Protein AF-A0A835IPF4-F1 (afdb_monomer_lite)

Secondary structure (DSSP, 8-state):
--GGGGG-S----GGGSEEEEEE-SS-TTSEEEE--HHHHHTTSSTT-SSPTTSS-GGG-----S-GGGGTTS-------------

Structure (mmCIF, N/CA/C/O backbone):
data_AF-A0A835IPF4-F1
#
_entry.id   AF-A0A835IPF4-F1
#
loop_
_atom_site.group_PDB
_atom_site.id
_atom_site.type_symbol
_atom_site.label_atom_id
_atom_site.label_alt_id
_atom_site.label_comp_id
_atom_site.label_asym_id
_atom_site.label_entity_id
_atom_site.label_seq_id
_atom_site.pdbx_PDB_ins_code
_atom_site.Cartn_x
_atom_site.Cartn_y
_atom_site.Cartn_z
_atom_site.occupancy
_atom_site.B_iso_or_equiv
_atom_site.auth_seq_id
_atom_site.auth_comp_id
_atom_site.auth_asym_id
_atom_site.auth_atom_id
_atom_site.pdbx_PDB_model_num
ATOM 1 N N . MET A 1 1 ? 1.284 15.323 4.700 1.00 61.16 1 MET A N 1
ATOM 2 C CA . MET A 1 1 ? 2.619 15.229 4.071 1.00 61.16 1 MET A CA 1
ATOM 3 C C . MET A 1 1 ? 3.035 16.634 3.657 1.00 61.16 1 MET A C 1
ATOM 5 O O . MET A 1 1 ? 2.405 17.167 2.756 1.00 61.16 1 MET A O 1
ATOM 9 N N . GLY A 1 2 ? 3.973 17.265 4.369 1.00 77.06 2 GLY A N 1
ATOM 10 C CA . GLY A 1 2 ? 4.506 18.589 4.009 1.00 77.06 2 GLY A CA 1
ATOM 11 C C . GLY A 1 2 ? 5.510 18.499 2.853 1.00 77.06 2 GLY A C 1
ATOM 12 O O . GLY A 1 2 ? 5.265 17.794 1.874 1.00 77.06 2 GLY A O 1
ATOM 13 N N . ASP A 1 3 ? 6.674 19.125 3.011 1.00 80.81 3 ASP A N 1
ATOM 14 C CA . ASP A 1 3 ? 7.718 19.257 1.976 1.00 80.81 3 ASP A CA 1
ATOM 15 C C . ASP A 1 3 ? 8.263 17.929 1.409 1.00 80.81 3 ASP A C 1
ATOM 17 O O . ASP A 1 3 ? 8.824 17.900 0.318 1.00 80.81 3 ASP A O 1
ATOM 21 N N . MET A 1 4 ? 8.051 16.799 2.092 1.00 83.44 4 MET A N 1
ATOM 22 C CA . MET A 1 4 ? 8.482 15.469 1.631 1.00 83.44 4 MET A CA 1
ATOM 23 C C . MET A 1 4 ? 7.624 14.886 0.498 1.00 83.44 4 MET A C 1
ATOM 25 O O . MET A 1 4 ? 7.963 13.837 -0.044 1.00 83.44 4 MET A O 1
ATOM 29 N N . LYS A 1 5 ? 6.506 15.525 0.121 1.00 82.06 5 LYS A N 1
ATOM 30 C CA . LYS A 1 5 ? 5.609 14.990 -0.918 1.00 82.06 5 LYS A CA 1
ATOM 31 C C . LYS A 1 5 ? 6.319 14.800 -2.267 1.00 82.06 5 LYS A C 1
ATOM 33 O O . LYS A 1 5 ? 5.999 13.857 -2.980 1.00 82.06 5 LYS A O 1
ATOM 38 N N . SER A 1 6 ? 7.291 15.654 -2.590 1.00 85.62 6 SER A N 1
ATOM 39 C CA . SER A 1 6 ? 8.094 15.568 -3.820 1.00 85.62 6 SER A CA 1
ATOM 40 C C . SER A 1 6 ? 9.062 14.380 -3.852 1.00 85.62 6 SER A C 1
ATOM 42 O O . SER A 1 6 ? 9.566 14.047 -4.918 1.00 85.62 6 SER A O 1
ATOM 44 N N . GLN A 1 7 ? 9.318 13.736 -2.710 1.00 89.06 7 GLN A N 1
ATOM 45 C CA . GLN A 1 7 ? 10.200 12.571 -2.603 1.00 89.06 7 GLN A CA 1
ATOM 46 C C . GLN A 1 7 ? 9.445 11.241 -2.763 1.00 89.06 7 GLN A C 1
ATOM 48 O O . GLN A 1 7 ? 10.063 10.178 -2.777 1.00 89.06 7 GLN A O 1
ATOM 53 N N . LEU A 1 8 ? 8.112 11.277 -2.867 1.00 91.12 8 LEU A N 1
ATOM 54 C CA . LEU A 1 8 ? 7.297 10.081 -3.053 1.00 91.12 8 LEU A CA 1
ATOM 55 C C . LEU A 1 8 ? 7.313 9.646 -4.519 1.00 91.12 8 LEU A C 1
ATOM 57 O O . LEU A 1 8 ? 7.050 10.446 -5.413 1.00 91.12 8 LEU A O 1
ATOM 61 N N . LEU A 1 9 ? 7.551 8.355 -4.754 1.00 93.25 9 LEU A N 1
ATOM 62 C CA . LEU A 1 9 ? 7.491 7.767 -6.096 1.00 93.25 9 LEU A CA 1
ATOM 63 C C . LEU A 1 9 ? 6.060 7.725 -6.657 1.00 93.25 9 LEU A C 1
ATOM 65 O O . LEU A 1 9 ? 5.873 7.783 -7.867 1.00 93.25 9 LEU A O 1
ATOM 69 N N . PHE A 1 10 ? 5.058 7.583 -5.786 1.00 92.94 10 PHE A N 1
ATOM 70 C CA . PHE A 1 10 ? 3.647 7.455 -6.147 1.00 92.94 10 PHE A CA 1
ATOM 71 C C . PHE A 1 10 ? 2.746 7.707 -4.926 1.00 92.94 10 PHE A C 1
ATOM 73 O O . PHE A 1 10 ? 3.220 7.758 -3.787 1.00 92.94 10 PHE A O 1
ATOM 80 N N . CYS A 1 11 ? 1.439 7.829 -5.169 1.00 91.31 11 CYS A N 1
ATOM 81 C CA . CYS A 1 11 ? 0.404 7.878 -4.137 1.00 91.31 11 CYS A CA 1
ATOM 82 C C . CYS A 1 11 ? -0.548 6.688 -4.309 1.00 91.31 11 CYS A C 1
ATOM 84 O O . CYS A 1 11 ? -1.028 6.446 -5.411 1.00 91.31 11 CYS A O 1
ATOM 86 N N . TRP A 1 12 ? -0.844 5.988 -3.214 1.00 91.38 12 TRP A N 1
ATOM 87 C CA . TRP A 1 12 ? -1.765 4.850 -3.173 1.00 91.38 12 TRP A CA 1
ATOM 88 C C . TRP A 1 12 ? -2.801 5.109 -2.093 1.00 91.38 12 TRP A C 1
ATOM 90 O O . TRP A 1 12 ? -2.509 5.001 -0.898 1.00 91.38 12 TRP A O 1
ATOM 100 N N . ASP A 1 13 ? -3.975 5.562 -2.507 1.00 90.94 13 ASP A N 1
ATOM 101 C CA . ASP A 1 13 ? -5.015 5.971 -1.575 1.00 90.94 13 ASP A CA 1
ATOM 102 C C . ASP A 1 13 ? -5.951 4.808 -1.195 1.00 90.94 13 ASP A C 1
ATOM 104 O O . ASP A 1 13 ? -5.705 3.628 -1.471 1.00 90.94 13 ASP A O 1
ATOM 108 N N . GLN A 1 14 ? -7.024 5.149 -0.486 1.00 91.69 14 GLN A N 1
ATOM 109 C CA . GLN A 1 14 ? -7.989 4.186 0.021 1.00 91.69 14 GLN A CA 1
ATOM 110 C C . GLN A 1 14 ? -8.711 3.403 -1.087 1.00 91.69 14 GLN A C 1
ATOM 112 O O . GLN A 1 14 ? -9.111 2.271 -0.821 1.00 91.69 14 GLN A O 1
ATOM 117 N N . SER A 1 15 ? -8.859 3.938 -2.307 1.00 93.06 15 SER A N 1
ATOM 118 C CA . SER A 1 15 ? -9.592 3.250 -3.381 1.00 93.06 15 SER A CA 1
ATOM 119 C C . SER A 1 15 ? -8.909 1.965 -3.846 1.00 93.06 15 SER A C 1
ATOM 121 O O . SER A 1 15 ? -9.547 1.118 -4.462 1.00 93.06 15 SER A O 1
ATOM 123 N N . TYR A 1 16 ? -7.623 1.802 -3.538 1.00 94.06 16 TYR A N 1
ATOM 124 C CA . TYR A 1 16 ? -6.846 0.611 -3.874 1.00 94.06 16 TYR A CA 1
ATOM 125 C C . TYR A 1 16 ? -6.783 -0.426 -2.735 1.00 94.06 16 TYR A C 1
ATOM 127 O O . TYR A 1 16 ? -6.277 -1.542 -2.917 1.00 94.06 16 TYR A O 1
ATOM 135 N N . CYS A 1 17 ? -7.273 -0.073 -1.542 1.00 95.19 17 CYS A N 1
ATOM 136 C CA . CYS A 1 17 ? -7.334 -0.982 -0.399 1.00 95.19 17 CYS A CA 1
ATOM 137 C C . CYS A 1 17 ? -8.445 -2.023 -0.587 1.00 95.19 17 CYS A C 1
ATOM 139 O O . CYS A 1 17 ? -9.449 -1.767 -1.248 1.00 95.19 17 CYS A O 1
ATOM 141 N N . SER A 1 18 ? -8.285 -3.197 0.022 1.00 95.12 18 SER A N 1
ATOM 142 C CA . SER A 1 18 ? -9.347 -4.206 0.035 1.00 95.12 18 SER A CA 1
ATOM 143 C C . SER A 1 18 ? -10.314 -3.949 1.177 1.00 95.12 18 SER A C 1
ATOM 145 O O . SER A 1 18 ? -9.921 -3.883 2.344 1.00 95.12 18 SER A O 1
ATOM 147 N N . THR A 1 19 ? -11.587 -3.804 0.829 1.00 93.94 19 THR A N 1
ATOM 148 C CA . THR A 1 19 ? -12.685 -3.707 1.785 1.00 93.94 19 THR A CA 1
ATOM 149 C C . THR A 1 19 ? -12.987 -5.101 2.323 1.00 93.94 19 THR A C 1
ATOM 151 O O . THR A 1 19 ? -13.019 -6.076 1.576 1.00 93.94 19 THR A O 1
ATOM 154 N N . THR A 1 20 ? -13.211 -5.220 3.629 1.00 94.62 20 THR A N 1
ATOM 155 C CA . THR A 1 20 ? -13.584 -6.517 4.225 1.00 94.62 20 THR A CA 1
ATOM 156 C C . THR A 1 20 ? -15.086 -6.671 4.442 1.00 94.62 20 THR A C 1
ATOM 158 O O . THR A 1 20 ? -15.552 -7.759 4.755 1.00 94.62 20 THR A O 1
ATOM 161 N N . GLY A 1 21 ? -15.848 -5.582 4.300 1.00 95.31 21 GLY A N 1
ATOM 162 C CA . GLY A 1 21 ? -17.263 -5.520 4.681 1.00 95.31 21 GLY A CA 1
ATOM 163 C C . GLY A 1 21 ? -17.499 -5.390 6.191 1.00 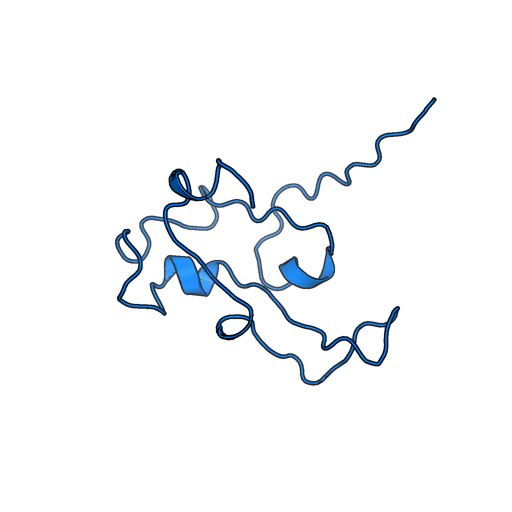95.31 21 GLY A C 1
ATOM 164 O O . GLY A 1 21 ? -18.638 -5.209 6.608 1.00 95.31 21 GLY A O 1
ATOM 165 N N . PHE A 1 22 ? -16.439 -5.436 7.004 1.00 95.50 22 PHE A N 1
ATOM 166 C CA . PHE A 1 22 ? -16.495 -5.246 8.451 1.00 95.50 22 PHE A CA 1
ATOM 167 C C . PHE A 1 22 ? -16.016 -3.849 8.853 1.00 95.50 22 PHE A C 1
ATOM 169 O O . PHE A 1 22 ? -15.427 -3.113 8.057 1.00 95.50 22 PHE A O 1
ATOM 176 N N . TYR A 1 23 ? -16.241 -3.505 10.118 1.00 95.38 23 TYR A N 1
ATOM 177 C CA . TYR A 1 23 ? -15.739 -2.291 10.756 1.00 95.38 23 TYR A CA 1
ATOM 178 C C . TYR A 1 23 ? -14.669 -2.637 11.790 1.00 95.38 23 TYR A C 1
ATOM 180 O O . TYR A 1 23 ? -14.560 -3.783 12.230 1.00 95.38 23 TYR A O 1
ATOM 188 N N . THR A 1 24 ? -13.842 -1.658 12.149 1.00 92.56 24 THR A N 1
ATOM 189 C CA . THR A 1 24 ? -12.843 -1.841 13.209 1.00 92.56 24 THR A CA 1
ATOM 190 C C . THR A 1 24 ? -13.519 -2.039 14.562 1.00 92.56 24 THR A C 1
ATOM 192 O O . THR A 1 24 ? -14.548 -1.425 14.829 1.00 92.56 24 THR A O 1
ATOM 195 N N . VAL A 1 25 ? -12.924 -2.859 15.431 1.00 91.31 25 VAL A N 1
ATOM 196 C CA . VAL A 1 25 ? -13.489 -3.166 16.758 1.00 91.31 25 VAL A CA 1
ATOM 197 C C . VAL A 1 25 ? -13.545 -1.916 17.639 1.00 91.31 25 VAL A C 1
ATOM 199 O O . VAL A 1 25 ? -14.472 -1.742 18.423 1.00 91.31 25 VAL A O 1
ATOM 202 N N . GLU A 1 26 ? -12.566 -1.023 17.495 1.00 91.56 26 GLU A N 1
ATOM 203 C CA . GLU A 1 26 ? -12.454 0.208 18.276 1.00 91.56 26 GLU A CA 1
ATOM 204 C C . GLU A 1 26 ? -13.398 1.312 17.779 1.00 91.56 26 GLU A C 1
ATOM 206 O O . GLU A 1 26 ? -13.740 2.220 18.535 1.00 91.56 26 GLU A O 1
ATOM 211 N N . ASN A 1 27 ? -13.802 1.263 16.506 1.00 92.31 27 ASN A N 1
ATOM 212 C CA . ASN A 1 27 ? -14.696 2.242 15.898 1.00 92.31 27 ASN A CA 1
ATOM 213 C C . ASN A 1 27 ? -15.584 1.591 14.822 1.00 92.31 27 ASN A C 1
ATOM 215 O O . ASN A 1 27 ? -15.138 1.324 13.703 1.00 92.31 27 ASN A O 1
ATOM 219 N N . ASN A 1 28 ? -16.868 1.434 15.150 1.00 93.31 28 ASN A N 1
ATOM 220 C CA . ASN A 1 28 ? -17.881 0.833 14.279 1.00 93.31 28 ASN A CA 1
ATOM 221 C C . ASN A 1 28 ? -18.285 1.702 13.076 1.00 93.31 28 ASN A C 1
ATOM 223 O O . ASN A 1 28 ? -19.026 1.235 12.220 1.00 93.31 28 ASN A O 1
ATOM 227 N N . GLU A 1 29 ? -17.819 2.947 12.983 1.00 95.00 29 GLU A N 1
ATOM 228 C CA . GLU A 1 29 ? -18.004 3.797 11.799 1.00 95.00 29 GLU A CA 1
ATOM 229 C C . GLU A 1 29 ? -16.806 3.730 10.849 1.00 95.00 29 GLU A C 1
ATOM 231 O O . GLU A 1 29 ? -16.889 4.178 9.706 1.00 95.00 29 GLU A O 1
ATOM 236 N N . LYS A 1 30 ? -15.679 3.162 11.296 1.00 93.44 30 LYS A N 1
ATOM 237 C CA . LYS A 1 30 ? -14.449 3.057 10.511 1.00 93.44 30 LYS A CA 1
ATOM 238 C C . LYS A 1 30 ? -14.396 1.699 9.805 1.00 93.44 30 LYS A C 1
ATOM 240 O O . LYS A 1 30 ? -14.224 0.680 10.477 1.00 93.44 30 LYS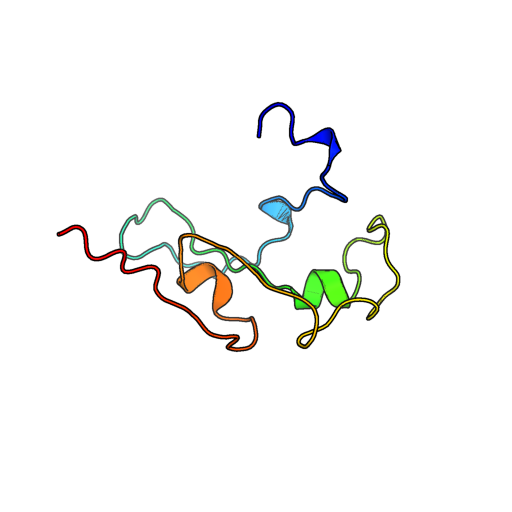 A O 1
ATOM 245 N N . PRO A 1 31 ? -14.506 1.649 8.464 1.00 94.94 31 PRO A N 1
ATOM 246 C CA . PRO A 1 31 ? -14.426 0.392 7.733 1.00 94.94 31 PRO A CA 1
ATOM 247 C C . PRO A 1 31 ? -13.063 -0.276 7.925 1.00 94.94 31 PRO A C 1
ATOM 249 O O . PRO A 1 31 ? -12.018 0.382 7.885 1.00 94.94 31 PRO A O 1
ATOM 252 N N . LEU A 1 32 ? -13.071 -1.594 8.087 1.00 95.44 32 LEU A N 1
ATOM 253 C CA . LEU A 1 32 ? -11.867 -2.404 8.161 1.00 95.44 32 LEU A CA 1
ATOM 254 C C . LEU A 1 32 ? -11.357 -2.642 6.737 1.00 95.44 32 LEU A C 1
ATOM 256 O O . LEU A 1 32 ? -11.949 -3.385 5.948 1.00 95.44 32 LEU A O 1
ATOM 260 N N . MET A 1 33 ? -10.259 -1.960 6.423 1.00 95.94 33 MET A N 1
ATOM 261 C CA . MET A 1 33 ? -9.604 -1.955 5.117 1.00 95.94 33 MET A CA 1
ATOM 262 C C . MET A 1 33 ? -8.208 -2.561 5.235 1.00 95.94 33 MET A C 1
ATOM 264 O O . MET A 1 33 ? -7.468 -2.241 6.170 1.00 95.94 33 MET A O 1
ATOM 268 N N . LEU A 1 34 ? -7.839 -3.396 4.269 1.00 96.19 34 LEU A N 1
ATOM 269 C CA . LEU A 1 34 ? -6.546 -4.073 4.211 1.00 96.19 34 LEU A CA 1
ATOM 270 C C . LEU A 1 34 ? -5.677 -3.457 3.113 1.00 96.19 34 LEU A C 1
ATOM 272 O O . LEU A 1 34 ? -6.163 -3.099 2.037 1.00 96.19 34 LEU A O 1
ATOM 276 N N . LYS A 1 35 ? -4.381 -3.330 3.396 1.00 95.50 35 LYS A N 1
ATOM 277 C CA . LYS A 1 35 ? -3.358 -2.891 2.448 1.00 95.50 35 LYS A CA 1
ATOM 278 C C . LYS A 1 35 ? -2.587 -4.115 1.982 1.00 95.50 35 LYS A C 1
ATOM 280 O O . LYS A 1 35 ? -2.073 -4.861 2.805 1.00 95.50 35 LYS A O 1
ATOM 285 N N . GLU A 1 36 ? -2.487 -4.300 0.676 1.00 95.25 36 GLU A N 1
ATOM 286 C CA . GLU A 1 36 ? -1.896 -5.492 0.069 1.00 95.25 36 GLU A CA 1
ATOM 287 C C . GLU A 1 36 ? -0.748 -5.092 -0.855 1.00 95.25 36 GLU A C 1
ATOM 289 O O . GLU A 1 36 ? -0.974 -4.607 -1.964 1.00 95.25 36 GLU A O 1
ATOM 294 N N . LEU A 1 37 ? 0.495 -5.305 -0.413 1.00 95.69 37 LEU A N 1
ATOM 295 C CA . LEU A 1 37 ? 1.687 -5.014 -1.215 1.00 95.69 37 LEU A CA 1
ATOM 296 C C . LEU A 1 37 ? 1.730 -5.846 -2.502 1.00 95.69 37 LEU A C 1
ATOM 298 O O . LEU A 1 37 ? 2.288 -5.390 -3.495 1.00 95.69 37 LEU A O 1
ATOM 302 N N . VAL A 1 38 ? 1.086 -7.019 -2.530 1.00 95.75 38 VAL A N 1
ATOM 303 C CA . VAL A 1 38 ? 0.998 -7.840 -3.745 1.00 95.75 38 VAL A CA 1
ATOM 304 C C . VAL A 1 38 ? 0.363 -7.086 -4.915 1.00 95.75 38 VAL A C 1
ATOM 306 O O . VAL A 1 38 ? 0.840 -7.238 -6.033 1.00 95.75 38 VAL A O 1
ATOM 309 N N . LYS A 1 39 ? -0.593 -6.176 -4.672 1.00 96.00 39 LYS A N 1
ATOM 310 C CA . LYS A 1 39 ? -1.184 -5.329 -5.726 1.00 96.00 39 LYS A CA 1
ATOM 311 C C . LYS A 1 39 ? -0.162 -4.368 -6.346 1.00 96.00 39 LYS A C 1
ATOM 313 O O . LYS A 1 39 ? -0.190 -4.098 -7.546 1.00 96.00 39 LYS A O 1
ATOM 318 N N . LEU A 1 40 ? 0.787 -3.880 -5.540 1.00 95.81 40 LEU A N 1
ATOM 319 C CA . LEU A 1 40 ? 1.909 -3.058 -6.009 1.00 95.81 40 LEU A CA 1
ATOM 320 C C . LEU A 1 40 ? 2.918 -3.898 -6.792 1.00 95.81 40 LEU A C 1
ATOM 322 O O . LEU A 1 40 ? 3.395 -3.480 -7.848 1.00 95.81 40 LEU A O 1
ATOM 326 N N . TRP A 1 41 ? 3.238 -5.089 -6.285 1.00 96.00 41 TRP A N 1
ATOM 327 C CA . TRP A 1 41 ? 4.178 -6.010 -6.922 1.00 96.00 41 TRP A CA 1
ATOM 328 C C . TRP A 1 41 ? 3.651 -6.516 -8.266 1.00 96.00 41 TRP A C 1
ATOM 330 O O . TRP A 1 41 ? 4.412 -6.615 -9.229 1.00 96.00 41 TRP A O 1
ATOM 340 N N . ASP A 1 42 ? 2.354 -6.809 -8.354 1.00 96.56 42 ASP A N 1
ATOM 341 C CA . ASP A 1 42 ? 1.695 -7.281 -9.571 1.00 96.56 42 ASP A CA 1
ATOM 342 C C . ASP A 1 42 ? 1.314 -6.177 -10.554 1.00 96.56 42 ASP A C 1
ATOM 344 O O . ASP A 1 42 ? 0.972 -6.496 -11.699 1.00 96.56 42 ASP A O 1
ATOM 348 N N . LYS A 1 43 ? 1.518 -4.916 -10.152 1.00 95.06 43 LYS A N 1
ATOM 349 C CA . LYS A 1 43 ? 1.271 -3.711 -10.942 1.00 95.06 43 LYS A CA 1
ATOM 350 C C . LYS A 1 43 ? -0.201 -3.583 -11.351 1.00 95.06 43 LYS A C 1
ATOM 352 O O . LYS A 1 43 ? -0.513 -3.392 -12.523 1.00 95.06 43 LYS A O 1
ATOM 357 N N . ASP A 1 44 ? -1.094 -3.685 -10.367 1.00 94.56 44 ASP A N 1
ATOM 358 C CA . ASP A 1 44 ? -2.542 -3.557 -10.580 1.00 94.56 44 ASP A CA 1
ATOM 359 C C . ASP A 1 44 ? -2.931 -2.171 -11.121 1.00 94.56 44 ASP A C 1
ATOM 361 O O . ASP A 1 44 ? -3.859 -2.058 -11.920 1.00 94.56 44 ASP A O 1
ATOM 365 N N . ASP A 1 45 ? -2.192 -1.123 -10.739 1.00 93.56 45 ASP A N 1
ATOM 366 C CA . ASP A 1 45 ? -2.231 0.163 -11.437 1.00 93.56 45 ASP A CA 1
ATOM 367 C C . ASP A 1 45 ? -1.124 0.200 -12.509 1.00 93.56 45 ASP A C 1
ATOM 369 O O . ASP A 1 45 ? 0.073 0.189 -12.175 1.00 93.56 45 ASP A O 1
ATOM 373 N N . PRO A 1 46 ? -1.480 0.279 -13.804 1.00 92.44 46 PRO A N 1
ATOM 374 C CA . PRO A 1 46 ? -0.502 0.331 -14.884 1.00 92.44 46 PRO A CA 1
ATOM 375 C C . PRO A 1 46 ? 0.392 1.582 -14.840 1.00 92.44 46 PRO A C 1
ATOM 377 O O . PRO A 1 46 ? 1.473 1.556 -15.435 1.00 92.44 46 PRO A O 1
ATOM 380 N N . ASN A 1 47 ? -0.002 2.643 -14.125 1.00 93.62 47 ASN A N 1
ATOM 381 C CA . ASN A 1 47 ? 0.750 3.898 -14.020 1.00 93.62 47 ASN A CA 1
ATOM 382 C C . ASN A 1 47 ? 1.894 3.858 -12.996 1.00 93.62 47 ASN A C 1
ATOM 384 O O . ASN A 1 47 ? 2.659 4.818 -12.899 1.00 93.62 47 ASN A O 1
ATOM 388 N N . LEU A 1 48 ? 2.049 2.765 -12.242 1.00 95.06 48 LEU A N 1
ATOM 389 C CA . LEU A 1 48 ? 3.153 2.629 -11.292 1.00 95.06 48 LEU A CA 1
ATOM 390 C C . LEU A 1 48 ? 4.523 2.699 -12.002 1.00 95.06 48 LEU A C 1
ATOM 392 O O . LEU A 1 48 ? 4.689 2.110 -13.079 1.00 95.06 48 LEU A O 1
ATOM 396 N N . PRO A 1 49 ? 5.5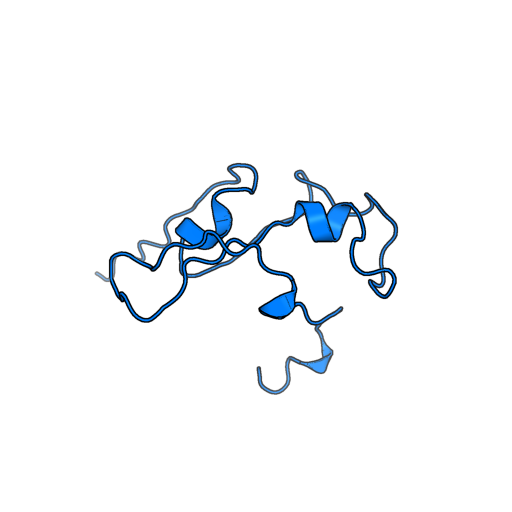29 3.371 -11.409 1.00 95.12 49 PRO A N 1
ATOM 397 C CA . PRO A 1 49 ? 6.784 3.688 -12.095 1.00 95.12 49 PRO A CA 1
ATOM 398 C C . PRO A 1 49 ? 7.765 2.509 -12.225 1.00 95.12 49 PRO A C 1
ATOM 400 O O . PRO A 1 49 ? 8.737 2.616 -12.968 1.00 95.12 49 PRO A O 1
ATOM 403 N N . TRP A 1 50 ? 7.524 1.382 -11.548 1.00 95.25 50 TRP A N 1
ATOM 404 C CA . TRP A 1 50 ? 8.363 0.174 -11.611 1.00 95.25 50 TRP A CA 1
ATOM 405 C C . TRP A 1 50 ? 7.785 -0.905 -12.532 1.00 95.25 50 TRP A C 1
ATOM 407 O O . TRP A 1 50 ? 6.632 -0.844 -12.977 1.00 95.25 50 TRP A O 1
ATOM 417 N N . LYS A 1 51 ? 8.581 -1.933 -12.833 1.00 96.62 51 LYS A N 1
ATOM 418 C CA . LYS A 1 51 ? 8.129 -3.124 -13.565 1.00 96.62 51 LYS A CA 1
ATOM 419 C C . LYS A 1 51 ? 7.415 -4.102 -12.634 1.00 96.62 51 LYS A C 1
ATOM 421 O O . LYS A 1 51 ? 7.727 -4.210 -11.452 1.00 96.62 51 LYS A O 1
ATOM 426 N N . LYS A 1 52 ? 6.476 -4.875 -13.185 1.00 96.81 52 LYS A N 1
ATOM 427 C CA . LYS A 1 52 ? 5.840 -5.985 -12.463 1.00 96.81 52 LYS A CA 1
ATOM 428 C C . LYS A 1 52 ? 6.916 -6.904 -11.862 1.00 96.81 52 LYS A C 1
ATOM 430 O O . LYS A 1 52 ? 7.842 -7.297 -12.566 1.00 96.81 52 LYS A O 1
ATOM 435 N N . ARG A 1 53 ? 6.773 -7.228 -10.573 1.00 94.12 53 ARG A N 1
ATOM 436 C CA . ARG A 1 53 ? 7.688 -8.037 -9.744 1.00 94.12 53 ARG A CA 1
ATOM 437 C C . ARG A 1 53 ? 9.095 -7.458 -9.522 1.00 94.12 53 ARG A C 1
ATOM 439 O O . ARG A 1 53 ? 9.954 -8.167 -9.005 1.00 94.12 53 ARG A O 1
ATOM 446 N N . GLU A 1 54 ? 9.333 -6.184 -9.843 1.00 97.31 54 GLU A N 1
ATOM 447 C CA . GLU A 1 54 ? 10.561 -5.469 -9.442 1.00 97.31 54 GLU A CA 1
ATOM 448 C C . GLU A 1 54 ? 10.667 -5.357 -7.912 1.00 97.31 54 GLU A C 1
ATOM 450 O O . GLU A 1 54 ? 11.729 -5.568 -7.322 1.00 97.31 54 GLU A O 1
ATOM 455 N N . TYR A 1 55 ? 9.522 -5.131 -7.268 1.00 95.69 55 TYR A N 1
ATOM 456 C CA . TYR A 1 55 ? 9.338 -5.271 -5.831 1.00 95.69 55 TYR A CA 1
ATOM 457 C C . TYR A 1 55 ? 8.616 -6.579 -5.496 1.00 95.69 55 TYR A C 1
ATOM 459 O O . TYR A 1 55 ? 7.811 -7.087 -6.282 1.00 95.69 55 TYR A O 1
ATOM 467 N N . ASN A 1 56 ? 8.932 -7.130 -4.330 1.00 94.94 56 ASN A N 1
ATOM 468 C CA . ASN A 1 56 ? 8.370 -8.351 -3.777 1.00 94.94 56 ASN A CA 1
ATOM 469 C C . ASN A 1 56 ? 8.555 -8.389 -2.248 1.00 94.94 56 ASN A C 1
ATOM 471 O O . ASN A 1 56 ? 9.047 -7.444 -1.633 1.00 94.94 56 ASN A O 1
ATOM 475 N N . GLU A 1 57 ? 8.181 -9.517 -1.654 1.00 92.69 57 GLU A N 1
ATOM 476 C CA . GLU A 1 57 ? 8.289 -9.805 -0.225 1.00 92.69 57 GLU A CA 1
ATOM 477 C C . GLU A 1 57 ? 9.677 -9.496 0.372 1.00 92.69 57 GLU A C 1
ATOM 479 O O . GLU A 1 57 ? 9.789 -8.861 1.413 1.00 92.69 57 GLU A O 1
ATOM 484 N N . SER A 1 58 ? 10.757 -9.873 -0.314 1.00 92.69 58 SER A N 1
ATOM 485 C CA . SER A 1 58 ? 12.125 -9.738 0.209 1.00 92.69 58 SER A CA 1
ATOM 486 C C . SER A 1 58 ? 12.677 -8.308 0.219 1.00 92.69 58 SER A C 1
ATOM 488 O O . SER A 1 58 ? 13.681 -8.055 0.884 1.00 92.69 58 SER A O 1
ATOM 490 N N . ASN A 1 59 ? 12.063 -7.375 -0.519 1.00 94.50 59 ASN A N 1
ATOM 491 C CA . ASN A 1 59 ? 12.578 -6.011 -0.694 1.00 94.50 59 ASN A CA 1
ATOM 492 C C . ASN A 1 59 ? 11.532 -4.912 -0.447 1.00 94.50 59 ASN A C 1
ATOM 494 O O . ASN A 1 59 ? 11.783 -3.748 -0.759 1.00 94.50 59 ASN A O 1
ATOM 498 N N . SER A 1 60 ? 10.373 -5.268 0.108 1.00 93.12 60 SER A N 1
ATOM 499 C CA . SER A 1 60 ? 9.289 -4.335 0.411 1.00 93.12 60 SER A CA 1
ATOM 500 C C . SER A 1 60 ? 8.918 -4.402 1.885 1.00 93.12 60 SER A C 1
ATOM 502 O O . SER A 1 60 ? 8.813 -5.480 2.457 1.00 93.12 60 SER A O 1
ATOM 504 N N . LEU A 1 61 ? 8.657 -3.244 2.490 1.00 93.25 61 LEU A N 1
ATOM 505 C CA . LEU A 1 61 ? 8.204 -3.139 3.874 1.00 93.25 61 LEU A CA 1
ATOM 506 C C . LEU A 1 61 ? 6.991 -2.210 3.952 1.00 93.25 61 LEU A C 1
ATOM 508 O O . LEU A 1 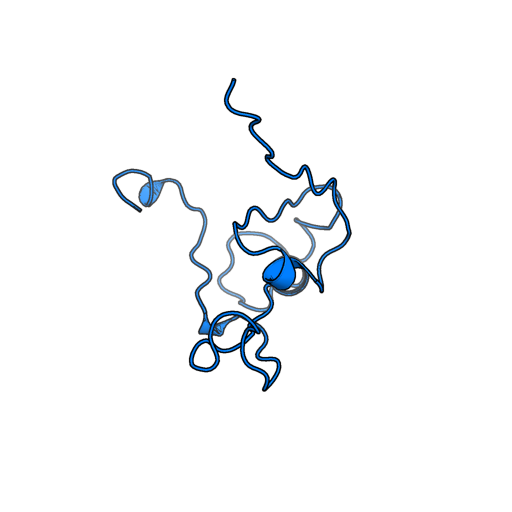61 ? 7.033 -1.088 3.448 1.00 93.25 61 LEU A O 1
ATOM 512 N N . LEU A 1 62 ? 5.925 -2.667 4.611 1.00 92.75 62 LEU A N 1
ATOM 513 C CA . LEU A 1 62 ? 4.768 -1.840 4.946 1.00 92.75 62 LEU A CA 1
ATOM 514 C C . LEU A 1 62 ? 4.926 -1.297 6.369 1.00 92.75 62 LEU A C 1
ATOM 516 O O . LEU A 1 62 ? 5.013 -2.068 7.321 1.00 92.75 62 LEU A O 1
ATOM 520 N N . VAL A 1 63 ? 4.913 0.027 6.512 1.00 90.81 63 VAL A N 1
ATOM 521 C CA . VAL A 1 63 ? 4.924 0.711 7.811 1.00 90.81 63 VAL A CA 1
ATOM 522 C C . VAL A 1 63 ? 3.552 1.337 8.037 1.00 90.81 63 VAL A C 1
ATOM 524 O O . VAL A 1 63 ? 3.111 2.171 7.245 1.00 90.81 63 VAL A O 1
ATOM 527 N N . ASP A 1 64 ? 2.860 0.918 9.094 1.00 89.81 64 ASP A N 1
ATOM 528 C CA . ASP A 1 64 ? 1.520 1.395 9.437 1.00 89.81 64 ASP A CA 1
ATOM 529 C C . ASP A 1 64 ? 1.309 1.356 10.960 1.00 89.81 64 ASP A C 1
ATOM 531 O O . ASP A 1 64 ? 1.869 0.505 11.649 1.00 89.81 64 ASP A O 1
ATOM 535 N N . ASP A 1 65 ? 0.504 2.280 11.483 1.00 88.88 65 ASP A N 1
ATOM 536 C CA . ASP A 1 65 ? 0.164 2.375 12.909 1.00 88.88 65 ASP A CA 1
ATOM 537 C C . ASP A 1 65 ? -0.921 1.376 13.340 1.00 88.88 65 ASP A C 1
ATOM 539 O O . ASP A 1 65 ? -1.154 1.168 14.528 1.00 88.88 65 ASP A O 1
ATOM 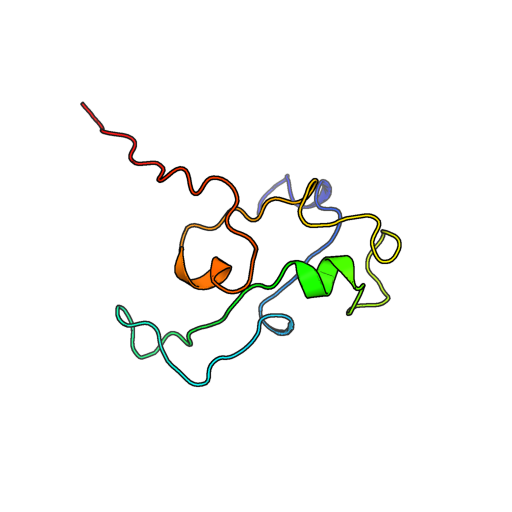543 N N . SER A 1 66 ? -1.599 0.763 12.370 1.00 89.06 66 SER A N 1
ATOM 544 C CA . SER A 1 66 ? -2.743 -0.114 12.562 1.00 89.06 66 SER A CA 1
ATOM 545 C C . SER A 1 66 ? -2.386 -1.530 12.089 1.00 89.06 66 SER A C 1
ATOM 547 O O . SER A 1 66 ? -2.498 -1.817 10.893 1.00 89.06 66 SER A O 1
ATOM 549 N N . PRO A 1 67 ? -2.000 -2.448 12.997 1.00 88.19 67 PRO A N 1
ATOM 550 C CA . PRO A 1 67 ? -1.505 -3.778 12.634 1.00 88.19 67 PRO A CA 1
ATOM 551 C C . PRO A 1 67 ? -2.451 -4.572 11.727 1.00 88.19 67 PRO A C 1
ATOM 553 O O . PRO A 1 67 ? -2.001 -5.265 10.816 1.00 88.19 67 PRO A O 1
ATOM 556 N N . TYR A 1 68 ? -3.769 -4.420 11.913 1.00 91.19 68 TYR A N 1
ATOM 557 C CA . TYR A 1 68 ? -4.764 -5.125 11.102 1.00 91.19 68 TYR A CA 1
ATOM 558 C C . TYR A 1 68 ? -4.671 -4.790 9.606 1.00 91.19 68 TYR A C 1
ATOM 560 O O . TYR A 1 68 ? -5.024 -5.623 8.776 1.00 91.19 68 TYR A O 1
ATOM 568 N N . LYS A 1 69 ? -4.179 -3.601 9.221 1.00 92.44 69 LYS A N 1
ATOM 569 C CA . LYS A 1 69 ? -4.083 -3.221 7.802 1.00 92.44 69 LYS A CA 1
ATOM 570 C C . LYS A 1 69 ? -3.084 -4.092 7.047 1.00 92.44 69 LYS A C 1
ATOM 572 O O . LYS A 1 69 ? -3.178 -4.184 5.828 1.00 92.44 69 LYS A O 1
ATOM 577 N N . ALA A 1 70 ? -2.147 -4.721 7.757 1.00 93.19 70 ALA A N 1
ATOM 578 C CA . ALA A 1 70 ? -1.088 -5.525 7.174 1.00 93.19 70 ALA A CA 1
ATOM 579 C C . ALA A 1 70 ? -1.407 -7.030 7.098 1.00 93.19 70 ALA A C 1
ATOM 581 O O . ALA A 1 70 ? -0.557 -7.768 6.615 1.00 93.19 70 ALA A O 1
ATOM 582 N N . LEU A 1 71 ? -2.596 -7.488 7.523 1.00 92.62 71 LEU A N 1
ATOM 583 C CA . LEU A 1 71 ? -2.930 -8.918 7.694 1.00 92.62 71 LEU A CA 1
ATOM 584 C C . LEU A 1 71 ? -2.726 -9.809 6.456 1.00 92.62 71 LEU A C 1
ATOM 586 O O . LEU A 1 71 ? -2.553 -11.013 6.610 1.00 92.62 71 LEU A O 1
ATOM 590 N N . LEU A 1 72 ? -2.759 -9.242 5.248 1.00 93.19 72 LEU A N 1
ATOM 591 C CA . LEU A 1 72 ? -2.560 -9.969 3.986 1.00 93.19 72 LEU A CA 1
ATOM 592 C C . LEU A 1 72 ? -1.145 -9.821 3.411 1.00 93.19 72 LEU A C 1
ATOM 594 O O . LEU A 1 72 ? -0.893 -10.218 2.276 1.00 93.19 72 LEU A O 1
ATOM 598 N N . ASN A 1 73 ? -0.219 -9.236 4.169 1.00 92.62 73 ASN A N 1
ATOM 599 C CA . ASN A 1 73 ? 1.186 -9.167 3.788 1.00 92.62 73 ASN A CA 1
ATOM 600 C C . ASN A 1 73 ? 1.974 -10.224 4.560 1.00 92.62 73 ASN A C 1
ATOM 602 O O . ASN A 1 73 ? 1.610 -10.554 5.692 1.00 92.62 73 ASN A O 1
ATOM 606 N N . PRO A 1 74 ? 3.068 -10.732 3.983 1.00 88.12 74 PRO A N 1
ATOM 607 C CA . PRO A 1 74 ? 3.939 -11.650 4.694 1.00 88.12 74 PRO A CA 1
ATOM 608 C C . PRO A 1 74 ? 4.468 -11.035 5.996 1.00 88.12 74 PRO A C 1
ATOM 610 O O . PRO A 1 74 ? 4.671 -9.820 6.105 1.00 88.12 74 PRO A O 1
ATOM 613 N N . ALA A 1 75 ? 4.658 -11.885 7.004 1.00 77.31 75 ALA A N 1
ATOM 614 C CA . ALA A 1 75 ? 5.073 -11.470 8.336 1.00 77.31 75 ALA A CA 1
ATOM 615 C C . ALA A 1 75 ? 6.555 -11.065 8.339 1.00 77.31 75 ALA A C 1
ATOM 617 O O . ALA A 1 75 ? 7.438 -11.857 8.663 1.00 77.31 75 ALA A O 1
ATOM 618 N N . HIS A 1 76 ? 6.840 -9.814 7.988 1.00 64.75 76 HIS A N 1
ATOM 619 C CA . HIS A 1 76 ? 8.165 -9.228 8.169 1.00 64.75 76 HIS A CA 1
ATOM 620 C C . HIS A 1 76 ? 8.212 -8.508 9.496 1.00 64.75 76 HIS A C 1
ATOM 622 O O . HIS A 1 76 ? 7.454 -7.559 9.680 1.00 64.75 76 HIS A O 1
ATOM 628 N N . TYR A 1 77 ? 9.086 -8.997 10.388 1.00 52.69 77 TYR A N 1
ATOM 629 C CA . TYR A 1 77 ? 9.451 -8.440 11.694 1.00 52.69 77 TYR A CA 1
ATOM 630 C C . TYR A 1 77 ? 8.537 -7.293 12.112 1.00 52.69 77 TYR A C 1
ATOM 632 O O . TYR A 1 77 ? 8.899 -6.121 12.004 1.00 52.69 77 TYR A O 1
ATOM 640 N N . HIS A 1 78 ? 7.327 -7.644 12.555 1.00 51.75 78 HIS A N 1
ATOM 641 C CA . HIS A 1 78 ? 6.472 -6.721 13.276 1.00 51.75 78 HIS A CA 1
ATOM 642 C C . HIS A 1 78 ? 7.263 -6.370 14.534 1.00 51.75 78 HIS A C 1
ATOM 644 O O . HIS A 1 78 ? 7.217 -7.098 15.518 1.00 51.75 78 HIS A O 1
ATOM 650 N N . LEU A 1 79 ? 8.101 -5.339 14.473 1.00 46.91 79 LEU A N 1
ATOM 651 C CA . LEU A 1 79 ? 8.698 -4.762 15.657 1.00 46.91 79 LEU A CA 1
ATOM 652 C C . LEU A 1 79 ? 7.574 -3.926 16.249 1.00 46.91 79 LEU A C 1
ATOM 654 O O . LEU A 1 79 ? 7.259 -2.871 15.691 1.00 46.91 79 LEU A O 1
ATOM 658 N N . PRO A 1 80 ? 6.901 -4.380 17.321 1.00 43.84 80 PRO A N 1
ATOM 659 C CA . PRO A 1 80 ? 6.053 -3.464 18.038 1.00 43.84 80 PRO A CA 1
ATOM 660 C C . PRO A 1 80 ? 6.991 -2.364 18.528 1.00 43.84 80 PRO A C 1
ATOM 662 O O . PRO A 1 80 ? 7.904 -2.620 19.315 1.00 43.84 80 PRO A O 1
ATOM 665 N N . TYR A 1 81 ? 6.800 -1.140 18.043 1.00 45.22 81 TYR A N 1
ATOM 666 C CA . TYR A 1 81 ? 7.358 0.043 18.680 1.00 45.22 81 TYR A CA 1
ATOM 667 C C . TYR A 1 81 ? 6.675 0.206 20.050 1.00 45.22 81 TYR A C 1
ATOM 669 O O . TYR A 1 81 ? 5.927 1.145 20.285 1.00 45.22 81 TYR A O 1
ATOM 677 N N . PHE A 1 82 ? 6.929 -0.714 20.985 1.00 41.03 82 PHE A N 1
ATOM 678 C CA . PHE A 1 82 ? 6.894 -0.402 22.403 1.00 41.03 82 PHE A CA 1
ATOM 679 C C . PHE A 1 82 ? 8.167 0.391 22.680 1.00 41.03 82 PHE A C 1
ATOM 681 O O . PHE A 1 82 ? 9.165 -0.142 23.163 1.00 41.03 82 PHE A O 1
ATOM 688 N N . ILE A 1 83 ? 8.137 1.689 22.376 1.00 42.84 83 ILE A N 1
ATOM 689 C CA . ILE A 1 83 ? 8.963 2.621 23.134 1.00 42.84 83 ILE A CA 1
ATOM 690 C C . ILE A 1 83 ? 8.398 2.549 24.553 1.00 42.84 83 ILE A C 1
ATOM 692 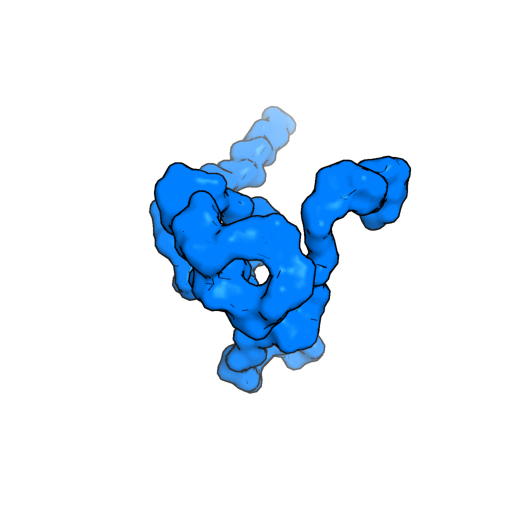O O . ILE A 1 83 ? 7.383 3.169 24.866 1.00 42.84 83 ILE A O 1
ATOM 696 N N . ARG A 1 84 ? 9.011 1.717 25.405 1.00 36.66 84 ARG A N 1
ATOM 697 C CA . ARG A 1 84 ? 8.903 1.902 26.851 1.00 36.66 84 ARG A CA 1
ATOM 698 C C . ARG A 1 84 ? 9.459 3.295 27.114 1.00 36.66 84 ARG A C 1
ATOM 700 O O . ARG A 1 84 ? 10.671 3.489 27.060 1.00 36.66 84 ARG A O 1
ATOM 707 N N . HIS A 1 85 ? 8.577 4.263 27.332 1.00 39.00 85 HIS A N 1
ATOM 708 C CA . HIS A 1 85 ? 8.984 5.462 28.042 1.00 39.00 85 HIS A CA 1
ATOM 709 C C . HIS A 1 85 ? 9.478 5.030 29.437 1.00 39.00 85 HIS A C 1
ATOM 711 O O . HIS A 1 85 ? 8.853 4.141 30.027 1.00 39.00 85 HIS A O 1
ATOM 717 N N . PRO A 1 86 ? 10.618 5.563 29.912 1.00 53.88 86 PRO A N 1
ATOM 718 C CA . PRO A 1 86 ? 11.047 5.391 31.296 1.00 53.88 86 PRO A CA 1
ATOM 719 C C . PRO A 1 86 ? 10.038 5.994 32.279 1.00 53.88 86 PRO A C 1
ATOM 721 O O . PRO A 1 86 ? 9.327 6.951 31.888 1.00 53.88 86 PRO A O 1
#

Organism: NCBI:txid261450

pLDDT: mean 86.37, std 16.1, range [36.66, 97.31]

InterPro domains:
  IPR023214 HAD superfamily [G3DSA:3.40.50.1000] (1-84)

Foldseek 3Di:
DPPCPVVDQDDDDQVNWDFPVAADPVDRVHTQTADACQCVLQCVPVPRPDDRNPDDLVHDDDDDPDVSNHVNHPDDPPPPPPPPDD

Sequence (86 aa):
MGDMKSQLLFCWDQSYCSTTGFYTVENNEKPLMLKELVKLWDKDDPNLPWKKREYNESNSLLVDDSPYKALLNPAHYHLPYFIRHP

Radius of gyration: 14.98 Å; chains: 1; bounding box: 31×31×46 Å